Protein AF-A0A098VZF0-F1 (afdb_monomer_lite)

Radius of gyration: 14.68 Å; chains: 1; bounding box: 33×29×39 Å

Organism: NCBI:txid1485682

Foldseek 3Di:
DDKDWADDPPDPDPDIDIDDDDPPDDDDDDPPDDDDDDDQDDDDDDDDDPDDVVVVVVVVVRVVVVVVVCVVCVVPRVPD

Sequence (80 aa):
MVMSSGWNPH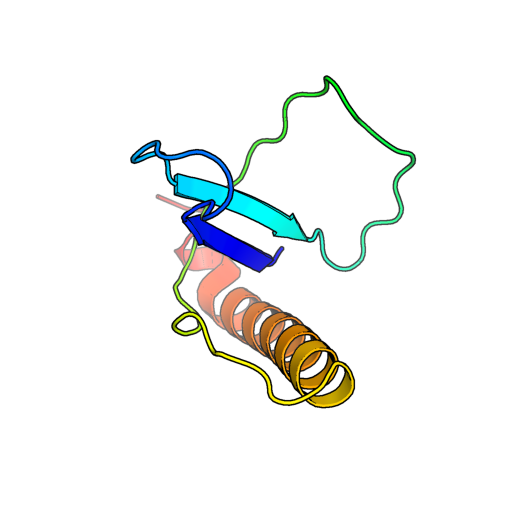YENEERSVEVHLIDVLLEPFYGSKLCIVVCGYLREEKKYVNKDALVKDIYNDISNARELLKTNGDAALLQ

InterPro domains:
  IPR015865 Riboflavin kinase domain, bacterial/eukaryotic [PF01687] (1-70)
  IPR015865 Riboflavin kinase domain, bacterial/eukaryotic [SM00904] (2-71)
  IPR023465 Riboflavin kinase domain superfamily [G3DSA:2.40.30.30] (1-79)
  IPR023465 Riboflavin kinase domain superfamily [SSF82114] (1-72)
  IPR023468 Riboflavin kinase [PTHR22749] (1-72)

Structure (mmCIF, N/CA/C/O backbone):
data_AF-A0A098VZF0-F1
#
_entry.id   AF-A0A098VZF0-F1
#
loop_
_atom_site.group_PDB
_atom_site.id
_atom_site.type_symbol
_atom_site.label_atom_id
_atom_site.label_alt_id
_atom_site.label_comp_id
_atom_site.label_asym_id
_atom_site.label_entity_id
_atom_site.label_seq_id
_atom_site.pdbx_PDB_ins_code
_atom_site.Cartn_x
_atom_site.Cartn_y
_atom_site.Cartn_z
_atom_site.occupancy
_atom_site.B_iso_or_equiv
_atom_site.auth_seq_id
_atom_site.auth_comp_id
_atom_site.auth_asym_id
_atom_site.auth_atom_id
_atom_site.pdbx_PDB_model_num
ATOM 1 N N . MET A 1 1 ? -5.448 0.960 4.249 1.00 93.50 1 MET A N 1
ATOM 2 C CA . MET A 1 1 ? -5.027 0.809 2.836 1.00 93.50 1 MET A CA 1
ATOM 3 C C . MET A 1 1 ? -3.564 1.207 2.713 1.00 93.50 1 MET A C 1
ATOM 5 O O . MET A 1 1 ? -3.078 1.893 3.606 1.00 93.50 1 MET A O 1
ATOM 9 N N . VAL A 1 2 ? -2.879 0.770 1.658 1.00 96.50 2 VAL A N 1
ATOM 10 C CA . VAL A 1 2 ? -1.591 1.342 1.222 1.00 96.50 2 VAL A CA 1
ATOM 11 C C . VAL A 1 2 ? -1.739 1.862 -0.200 1.00 96.50 2 VAL A C 1
ATOM 13 O O . VAL A 1 2 ? -2.557 1.346 -0.961 1.00 96.50 2 VAL A O 1
ATOM 16 N N . MET A 1 3 ? -0.972 2.890 -0.543 1.00 95.62 3 MET A N 1
ATOM 17 C CA . MET A 1 3 ? -1.050 3.563 -1.833 1.00 95.62 3 MET A CA 1
ATOM 18 C C . MET A 1 3 ? 0.350 3.718 -2.420 1.00 95.62 3 MET A C 1
ATOM 20 O O . MET A 1 3 ? 1.240 4.238 -1.748 1.00 95.62 3 MET A O 1
ATOM 24 N N . SER A 1 4 ? 0.52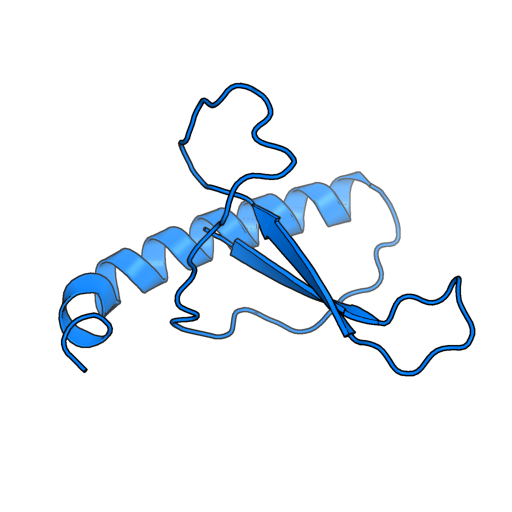5 3.286 -3.665 1.00 94.00 4 SER A N 1
ATOM 25 C CA . SER A 1 4 ? 1.693 3.611 -4.479 1.00 94.00 4 SER A CA 1
ATOM 26 C C . SER A 1 4 ? 1.380 4.848 -5.314 1.00 94.00 4 SER A C 1
ATOM 28 O O . SER A 1 4 ? 0.313 4.931 -5.922 1.00 94.00 4 SER A O 1
ATOM 30 N N . SER A 1 5 ? 2.299 5.809 -5.333 1.00 90.88 5 SER A N 1
ATOM 31 C CA . SER A 1 5 ? 2.241 6.974 -6.215 1.00 90.88 5 SER A CA 1
ATOM 32 C C . SER A 1 5 ? 3.521 6.994 -7.034 1.00 90.88 5 SER A C 1
ATOM 34 O O . SER A 1 5 ? 4.596 7.173 -6.465 1.00 90.88 5 SER A O 1
ATOM 36 N N . GLY A 1 6 ? 3.402 6.835 -8.348 1.00 85.44 6 GLY A N 1
ATOM 37 C CA . GLY A 1 6 ? 4.541 6.730 -9.257 1.00 85.44 6 GLY A CA 1
ATOM 38 C C . GLY A 1 6 ? 4.348 7.555 -10.522 1.00 85.44 6 GLY A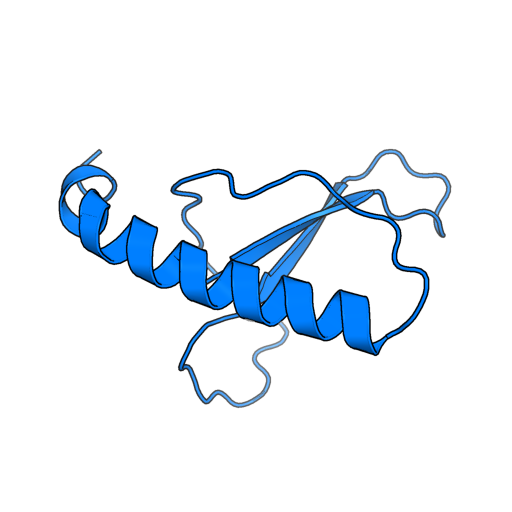 C 1
ATOM 39 O O . GLY A 1 6 ? 3.365 8.279 -10.671 1.00 85.44 6 GLY A O 1
ATOM 40 N N . TRP A 1 7 ? 5.306 7.450 -11.435 1.00 78.56 7 TRP A N 1
ATOM 41 C CA . TRP A 1 7 ? 5.213 8.016 -12.780 1.00 78.56 7 TRP A CA 1
ATOM 42 C C . TRP A 1 7 ? 5.027 6.878 -13.772 1.00 78.56 7 TRP A C 1
ATOM 44 O O . TRP A 1 7 ? 5.676 5.843 -13.633 1.00 78.56 7 TRP A O 1
ATOM 54 N N . ASN A 1 8 ? 4.159 7.050 -14.766 1.00 65.06 8 ASN A N 1
ATOM 55 C CA . ASN A 1 8 ? 3.968 6.036 -15.797 1.00 65.06 8 ASN A CA 1
ATOM 56 C C . ASN A 1 8 ? 5.050 6.182 -16.886 1.00 65.06 8 ASN A C 1
ATOM 58 O O . ASN A 1 8 ? 5.016 7.159 -17.625 1.00 65.06 8 ASN A O 1
ATOM 62 N N . PRO A 1 9 ? 5.988 5.230 -17.038 1.00 62.22 9 PRO A N 1
ATOM 63 C CA . PRO A 1 9 ? 7.072 5.351 -18.012 1.00 62.22 9 PRO A CA 1
ATOM 64 C C . PRO A 1 9 ? 6.650 5.020 -19.454 1.00 62.22 9 PRO A C 1
ATOM 66 O O . PRO A 1 9 ? 7.449 5.198 -20.369 1.00 62.22 9 PRO A O 1
ATOM 69 N N . HIS A 1 10 ? 5.439 4.491 -19.674 1.00 56.06 10 HIS A N 1
ATOM 70 C CA . HIS A 1 10 ? 4.998 3.985 -20.984 1.00 56.06 10 HIS A CA 1
ATOM 71 C C . HIS A 1 10 ? 4.303 5.019 -21.867 1.00 56.06 10 HIS A C 1
ATOM 73 O O . HIS A 1 10 ? 4.188 4.816 -23.073 1.00 56.06 10 HIS A O 1
ATOM 79 N N . TYR A 1 11 ? 3.839 6.109 -21.275 1.00 55.81 11 TYR A N 1
ATOM 80 C CA . TYR A 1 11 ? 3.260 7.235 -21.986 1.00 55.81 11 TYR A CA 1
ATOM 81 C C . TYR A 1 11 ? 4.166 8.411 -21.655 1.00 55.81 11 TYR A C 1
ATOM 83 O O . TYR A 1 11 ? 4.403 8.646 -20.478 1.00 55.81 11 TYR A O 1
ATOM 91 N N . GLU A 1 12 ? 4.702 9.116 -22.650 1.00 56.00 12 GLU A N 1
ATOM 92 C CA . GLU A 1 12 ? 5.629 10.259 -22.508 1.00 56.00 12 GLU A CA 1
ATOM 93 C C . GLU A 1 12 ? 5.018 11.481 -21.766 1.00 56.00 12 GLU A C 1
ATOM 95 O O . GLU A 1 12 ? 5.428 12.617 -21.980 1.00 56.00 12 GLU A O 1
ATOM 100 N N . ASN A 1 13 ? 4.030 11.266 -20.894 1.00 49.25 13 ASN A N 1
ATOM 101 C CA . ASN A 1 13 ? 3.272 12.271 -20.172 1.00 49.25 13 ASN A CA 1
ATOM 102 C C . ASN A 1 13 ? 3.701 12.378 -18.703 1.00 49.25 13 ASN A C 1
ATOM 104 O O . ASN A 1 13 ? 3.884 11.392 -17.990 1.00 49.25 13 ASN A O 1
ATOM 108 N N . GLU A 1 14 ? 3.753 13.626 -18.247 1.00 61.06 14 GLU A N 1
ATOM 109 C CA . GLU A 1 14 ? 4.085 14.110 -16.903 1.00 61.06 14 GLU A CA 1
ATOM 110 C C . GLU A 1 14 ? 2.984 13.841 -15.850 1.00 61.06 14 GLU A C 1
ATOM 112 O O . GLU A 1 14 ? 2.806 14.618 -14.909 1.00 61.06 14 GLU A O 1
ATOM 117 N N . GLU A 1 15 ? 2.213 12.761 -15.976 1.00 72.19 15 GLU A N 1
ATOM 118 C CA . GLU A 1 15 ? 1.105 12.489 -15.057 1.00 72.19 15 GLU A CA 1
ATOM 119 C C . GLU A 1 15 ? 1.454 11.387 -14.052 1.00 72.19 15 GLU A C 1
ATOM 121 O O . GLU A 1 15 ? 1.844 10.268 -14.399 1.00 72.19 15 GLU A O 1
ATOM 126 N N . ARG A 1 16 ? 1.305 11.720 -12.765 1.00 78.94 16 ARG A N 1
ATOM 127 C CA . ARG A 1 16 ? 1.484 10.773 -11.664 1.00 78.94 16 ARG A CA 1
ATOM 128 C C . ARG A 1 16 ? 0.355 9.747 -11.668 1.00 78.94 16 ARG A C 1
ATOM 130 O O . ARG A 1 16 ? -0.818 10.117 -11.658 1.00 78.94 16 ARG A O 1
ATOM 137 N N . SER A 1 17 ? 0.709 8.470 -11.600 1.00 87.06 17 SER A N 1
ATOM 138 C CA . SER A 1 17 ? -0.235 7.388 -11.344 1.00 87.06 17 SER A CA 1
ATOM 139 C C . SER A 1 17 ? -0.384 7.153 -9.844 1.00 87.06 17 SER A C 1
ATOM 141 O O . SER A 1 17 ? 0.560 7.315 -9.067 1.00 87.06 17 SER A O 1
ATOM 143 N N . VAL A 1 18 ? -1.589 6.757 -9.440 1.00 90.50 18 VAL A N 1
ATOM 144 C CA . VAL A 1 18 ? -1.898 6.368 -8.067 1.00 90.50 18 VAL A CA 1
ATOM 145 C C . VAL A 1 18 ? -2.591 5.014 -8.083 1.00 90.50 18 VAL A C 1
ATOM 147 O O . VAL A 1 18 ? -3.593 4.831 -8.771 1.00 90.50 18 VAL A O 1
ATOM 150 N N . GLU A 1 19 ? -2.074 4.081 -7.292 1.00 92.56 19 GLU A N 1
ATOM 151 C CA . GLU A 1 19 ? -2.612 2.731 -7.144 1.00 92.56 19 GLU A CA 1
ATOM 152 C C . GLU A 1 19 ? -2.836 2.427 -5.664 1.00 92.56 19 GLU A C 1
ATOM 154 O O . GLU A 1 19 ? -1.940 2.605 -4.840 1.00 92.56 19 GLU A O 1
ATOM 159 N N . VAL A 1 20 ? -4.036 1.965 -5.310 1.00 94.56 20 VAL A N 1
ATOM 160 C CA . VAL A 1 20 ? -4.430 1.716 -3.917 1.00 94.56 20 VAL A CA 1
ATOM 161 C C . VAL A 1 20 ? -4.697 0.234 -3.700 1.00 94.56 20 VAL A C 1
ATOM 163 O O . VAL A 1 20 ? -5.481 -0.380 -4.421 1.00 94.56 20 VAL A O 1
ATOM 166 N N . HIS A 1 21 ? -4.107 -0.320 -2.644 1.00 95.00 21 HIS A N 1
ATOM 167 C CA . HIS A 1 21 ? -4.417 -1.651 -2.139 1.00 95.00 21 HIS A CA 1
ATOM 168 C C . HIS A 1 21 ? -5.222 -1.549 -0.837 1.00 95.00 21 HIS A C 1
ATOM 170 O O . HIS A 1 21 ? -4.753 -1.035 0.189 1.00 95.00 21 HIS A O 1
ATOM 176 N N . LEU A 1 22 ? -6.462 -2.040 -0.879 1.00 94.44 22 LEU A N 1
ATOM 177 C CA . LEU A 1 22 ? -7.321 -2.163 0.295 1.00 94.44 22 LEU A CA 1
ATOM 178 C C . LEU A 1 22 ? -6.850 -3.353 1.142 1.00 94.44 22 LEU A C 1
ATOM 180 O O . LEU A 1 22 ? -6.621 -4.437 0.623 1.00 94.44 22 LEU A O 1
ATOM 184 N N . ILE A 1 23 ? -6.689 -3.134 2.446 1.00 93.31 23 ILE A N 1
ATOM 185 C CA . ILE A 1 23 ? -6.173 -4.138 3.387 1.00 93.31 23 ILE A CA 1
ATOM 186 C C . ILE A 1 23 ? -7.368 -4.787 4.085 1.00 93.31 23 ILE A C 1
ATOM 188 O O . ILE A 1 23 ? -8.226 -4.062 4.578 1.00 93.31 23 ILE A O 1
ATOM 192 N N . ASP A 1 24 ? -7.393 -6.120 4.151 1.00 89.12 24 ASP A N 1
ATOM 193 C CA . ASP A 1 24 ? -8.422 -6.919 4.841 1.00 89.12 24 ASP A CA 1
ATOM 194 C C . ASP A 1 24 ? -9.856 -6.716 4.321 1.00 89.12 24 ASP A C 1
ATOM 196 O O . ASP A 1 24 ? -10.825 -6.904 5.053 1.00 89.12 24 ASP A O 1
ATOM 200 N N . VAL A 1 25 ? -10.006 -6.356 3.041 1.00 88.38 25 VAL A N 1
ATOM 201 C CA . VAL A 1 25 ? -11.318 -6.206 2.400 1.00 88.38 25 VAL A CA 1
ATOM 202 C C . VAL A 1 25 ? -11.483 -7.255 1.307 1.00 88.38 25 VAL A C 1
ATOM 204 O O . VAL A 1 25 ? -10.660 -7.346 0.398 1.00 88.38 25 VAL A O 1
ATOM 207 N N . LEU A 1 26 ? -12.566 -8.030 1.381 1.00 85.25 26 LEU A N 1
ATOM 208 C CA . LEU A 1 26 ? -12.998 -8.915 0.305 1.00 85.25 26 LEU A CA 1
ATOM 209 C C . LEU A 1 26 ? -14.122 -8.217 -0.467 1.00 85.25 26 LEU A C 1
ATOM 211 O O . LEU A 1 26 ? -15.202 -8.007 0.079 1.00 85.25 26 LEU A O 1
ATOM 215 N N . LEU A 1 27 ? -13.855 -7.837 -1.716 1.00 88.38 27 LEU A N 1
ATOM 216 C CA . LEU A 1 27 ? -14.818 -7.178 -2.599 1.00 88.38 27 LEU A CA 1
ATOM 217 C C . LEU A 1 27 ? -14.817 -7.851 -3.966 1.00 88.38 27 LEU A C 1
ATOM 219 O O . LEU A 1 27 ? -13.774 -8.292 -4.452 1.00 88.38 27 LEU A O 1
ATOM 223 N N . GLU A 1 28 ? -15.979 -7.856 -4.610 1.00 93.69 28 GLU A N 1
ATOM 224 C CA . GLU A 1 28 ? -16.045 -8.028 -6.057 1.00 93.69 28 GLU A CA 1
ATOM 225 C C . GLU A 1 28 ? -15.420 -6.808 -6.763 1.00 93.69 28 GLU A C 1
ATOM 227 O O . GLU A 1 28 ? -15.347 -5.721 -6.175 1.00 93.69 28 GLU A O 1
ATOM 232 N N . PRO A 1 29 ? -14.952 -6.946 -8.017 1.00 92.94 29 PRO A N 1
ATOM 233 C CA . PRO A 1 29 ? -14.425 -5.818 -8.774 1.00 92.94 29 PRO A CA 1
ATOM 234 C C . 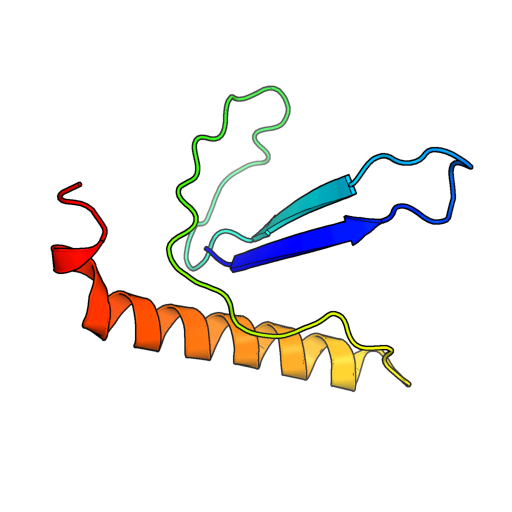PRO A 1 29 ? -15.428 -4.659 -8.847 1.00 92.94 29 PRO A C 1
ATOM 236 O O . PRO A 1 29 ? -16.564 -4.829 -9.276 1.00 92.94 29 PRO A O 1
ATOM 239 N N . PHE A 1 30 ? -14.986 -3.461 -8.468 1.00 93.88 30 PHE A N 1
ATOM 240 C CA . PHE A 1 30 ? -15.835 -2.269 -8.343 1.00 93.88 30 PHE A CA 1
ATOM 241 C C . PHE A 1 30 ? -15.470 -1.170 -9.354 1.00 93.88 30 PHE A C 1
ATOM 243 O O . PHE A 1 30 ? -15.621 0.022 -9.081 1.00 93.88 30 PHE A O 1
ATOM 250 N N . TYR A 1 31 ? -14.976 -1.554 -10.534 1.00 94.56 31 TYR A N 1
ATOM 251 C CA . TYR A 1 31 ? -14.632 -0.613 -11.604 1.00 94.56 31 TYR A CA 1
ATOM 252 C C . TYR A 1 31 ? -15.793 0.346 -11.920 1.00 94.56 31 TYR A C 1
ATOM 254 O O . TYR A 1 31 ? -16.955 -0.048 -11.943 1.00 94.56 31 TYR A O 1
ATOM 262 N N . GLY A 1 32 ? -15.475 1.624 -12.143 1.00 94.62 32 GLY A N 1
ATOM 263 C CA . GLY A 1 32 ? -16.464 2.690 -12.363 1.00 94.62 32 GLY A CA 1
ATOM 264 C C . GLY A 1 32 ? -17.075 3.278 -11.083 1.00 94.62 32 GLY A C 1
ATOM 265 O O . GLY A 1 32 ? -17.712 4.329 -11.145 1.00 94.62 32 GLY A O 1
ATOM 266 N N . SER A 1 33 ? -16.852 2.659 -9.920 1.00 94.81 33 SER A N 1
ATOM 267 C CA . SER A 1 33 ? -17.281 3.211 -8.629 1.00 94.81 33 SER A CA 1
ATOM 268 C C . SER A 1 33 ? -16.369 4.350 -8.168 1.00 94.81 33 SER A C 1
ATOM 270 O O . SER A 1 33 ? -15.191 4.413 -8.521 1.00 94.81 33 SER A O 1
ATOM 272 N N . LYS A 1 34 ? -16.899 5.242 -7.323 1.00 95.12 34 LYS A N 1
ATOM 273 C CA . LYS A 1 34 ? -16.096 6.2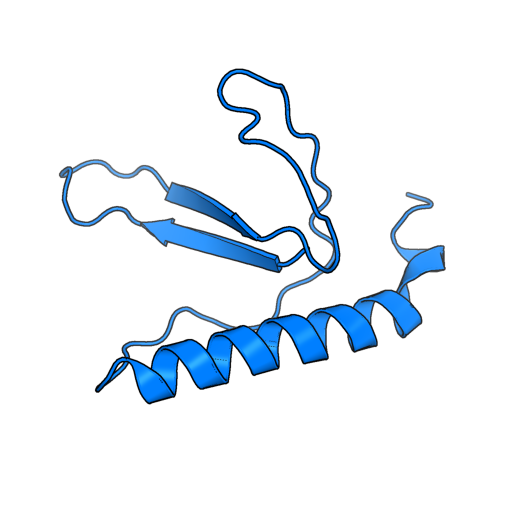72 -6.651 1.00 95.12 34 LYS A CA 1
ATOM 274 C C . LYS A 1 34 ? -15.424 5.680 -5.415 1.00 95.12 34 LYS A C 1
ATOM 276 O O . LYS A 1 34 ? -16.111 5.198 -4.519 1.00 95.12 34 LYS A O 1
ATOM 281 N N . LEU A 1 35 ? -14.099 5.768 -5.356 1.00 93.06 35 LEU A N 1
ATOM 282 C CA . LEU A 1 35 ? -13.311 5.430 -4.175 1.00 93.06 35 LEU A CA 1
ATOM 283 C C . LEU A 1 35 ? -12.841 6.724 -3.498 1.00 93.06 35 LEU A C 1
ATOM 285 O O . LEU A 1 35 ? -12.125 7.514 -4.107 1.00 93.06 35 LEU A O 1
ATOM 289 N N . CYS A 1 36 ? -13.235 6.934 -2.242 1.00 93.75 36 CYS A N 1
ATOM 290 C CA . CYS A 1 36 ? -12.741 8.039 -1.419 1.00 93.75 36 CYS A CA 1
ATOM 291 C C . CYS A 1 36 ? -11.593 7.540 -0.535 1.00 93.75 36 CYS A C 1
ATOM 293 O O . CYS A 1 36 ? -11.731 6.513 0.130 1.00 93.75 36 CYS A O 1
ATOM 295 N N . ILE A 1 37 ? -10.476 8.267 -0.510 1.00 91.88 37 ILE A N 1
ATOM 296 C CA . ILE A 1 37 ? -9.289 7.916 0.281 1.00 91.88 37 ILE A CA 1
ATOM 297 C C . ILE A 1 37 ? -8.777 9.125 1.063 1.00 91.88 37 ILE A C 1
ATOM 299 O O . ILE A 1 37 ? -8.923 10.261 0.619 1.00 91.88 37 ILE A O 1
ATOM 303 N N . VAL A 1 38 ? -8.136 8.861 2.203 1.00 92.88 38 VAL A N 1
ATOM 304 C CA . VAL A 1 38 ? -7.408 9.854 3.003 1.00 92.88 38 VAL A CA 1
ATOM 305 C C . VAL A 1 38 ? -5.979 9.356 3.182 1.00 92.88 38 VAL A C 1
ATOM 307 O O . VAL A 1 38 ? -5.760 8.216 3.597 1.00 92.88 38 VAL A O 1
ATOM 310 N N . VAL A 1 39 ? -5.001 10.187 2.821 1.00 92.50 39 VAL A N 1
ATOM 311 C CA . VAL A 1 39 ? -3.577 9.862 2.961 1.00 92.50 39 VAL A CA 1
ATOM 312 C C . VAL A 1 39 ? -3.101 10.351 4.323 1.00 92.50 39 VAL A C 1
ATOM 314 O O . VAL A 1 39 ? -3.006 11.551 4.550 1.00 92.50 39 VAL A O 1
ATOM 317 N N . CYS A 1 40 ? -2.793 9.417 5.223 1.00 91.69 40 CYS A N 1
ATOM 318 C CA . CYS A 1 40 ? -2.453 9.735 6.615 1.00 91.69 40 CYS A CA 1
ATOM 319 C C . CYS A 1 40 ? -0.943 9.741 6.908 1.00 91.69 40 CYS A C 1
ATOM 321 O O . CYS A 1 40 ? -0.538 10.042 8.028 1.00 91.69 40 CYS A O 1
ATOM 323 N N . GLY A 1 41 ? -0.095 9.364 5.948 1.00 91.44 41 GLY A N 1
ATOM 324 C CA . GLY A 1 41 ? 1.347 9.292 6.165 1.00 91.44 41 GLY A CA 1
ATOM 325 C C . GLY A 1 41 ? 2.125 8.742 4.975 1.00 91.44 41 GLY A C 1
ATOM 326 O O . GLY A 1 41 ? 1.548 8.224 4.018 1.00 91.44 41 GLY A O 1
ATOM 327 N N . TYR A 1 42 ? 3.449 8.859 5.059 1.00 93.38 42 TYR A N 1
ATOM 328 C CA . TYR A 1 42 ? 4.404 8.392 4.057 1.00 93.38 42 TYR A CA 1
ATO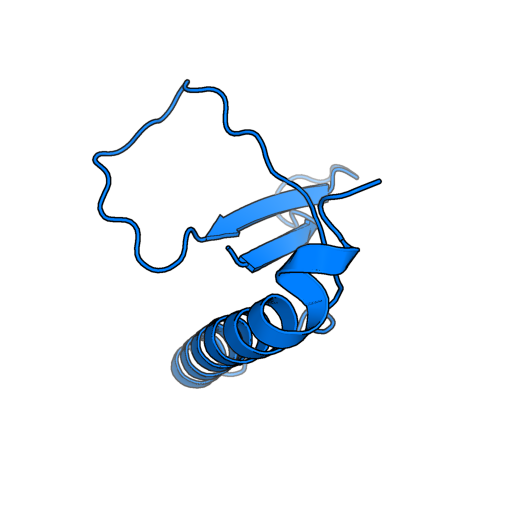M 329 C C . TYR A 1 42 ? 5.236 7.236 4.619 1.00 93.38 42 TYR A C 1
ATOM 331 O O . TYR A 1 42 ? 5.762 7.342 5.725 1.00 93.38 42 TYR A O 1
ATOM 339 N N . LEU A 1 43 ? 5.348 6.137 3.865 1.00 94.19 43 LEU A N 1
ATOM 340 C CA . LEU A 1 43 ? 6.106 4.952 4.284 1.00 94.19 43 LEU A CA 1
ATOM 341 C C . LEU A 1 43 ? 7.552 4.975 3.779 1.00 94.19 43 LEU A C 1
ATOM 343 O O . LEU A 1 43 ? 8.479 4.819 4.570 1.00 94.19 43 LEU A O 1
ATOM 347 N N . ARG A 1 44 ? 7.746 5.115 2.463 1.00 95.00 44 ARG A N 1
ATOM 348 C CA . ARG A 1 44 ? 9.054 5.026 1.800 1.00 95.00 44 ARG A CA 1
ATOM 349 C C . ARG A 1 44 ? 8.987 5.505 0.353 1.00 95.00 44 ARG A C 1
ATOM 351 O O . ARG A 1 44 ? 7.909 5.600 -0.227 1.00 95.00 44 ARG A O 1
ATOM 358 N N . GLU A 1 45 ? 10.160 5.710 -0.230 1.00 93.31 45 GLU A N 1
ATOM 359 C CA . GLU A 1 45 ? 10.332 5.996 -1.654 1.00 93.31 45 GLU A CA 1
ATOM 360 C C . GLU A 1 45 ? 10.161 4.750 -2.538 1.00 93.31 45 GLU A C 1
ATOM 362 O O . GLU A 1 45 ? 10.162 3.601 -2.067 1.00 93.31 45 GLU A O 1
ATOM 367 N N . GLU A 1 46 ? 10.014 4.992 -3.841 1.00 89.69 46 GLU A N 1
ATOM 368 C CA . GLU A 1 46 ? 9.977 3.944 -4.854 1.00 89.69 46 GLU A CA 1
ATOM 369 C C . GLU A 1 46 ? 11.334 3.234 -4.932 1.00 89.69 46 GLU A C 1
ATOM 371 O O . GLU A 1 46 ? 12.395 3.859 -4.911 1.00 89.69 46 GLU A O 1
ATOM 376 N N . LYS A 1 47 ? 11.305 1.904 -5.029 1.00 89.69 47 LYS A N 1
ATOM 377 C CA . LYS A 1 47 ? 12.509 1.078 -5.107 1.00 89.69 47 LYS A CA 1
ATOM 378 C C . LYS A 1 47 ? 12.508 0.272 -6.391 1.00 89.69 47 LYS A C 1
ATOM 380 O O . LYS A 1 47 ? 11.482 -0.263 -6.803 1.00 89.69 47 LYS A O 1
ATOM 385 N N . LYS A 1 48 ? 13.695 0.112 -6.972 1.00 90.38 48 LYS A N 1
ATOM 386 C CA . LYS A 1 48 ? 13.927 -0.864 -8.038 1.00 90.38 48 LYS A CA 1
ATOM 387 C C . LYS A 1 48 ? 14.167 -2.233 -7.415 1.00 90.38 48 LYS A C 1
ATOM 389 O O . LYS A 1 48 ? 14.987 -2.366 -6.508 1.00 90.38 48 LYS A O 1
ATOM 394 N N . TYR A 1 49 ? 13.480 -3.248 -7.925 1.00 90.75 49 TYR A N 1
ATOM 395 C CA . TYR A 1 49 ? 13.590 -4.614 -7.427 1.00 90.75 49 TYR A CA 1
ATOM 396 C C . TYR A 1 49 ? 14.330 -5.496 -8.423 1.00 90.75 49 TYR A C 1
ATOM 398 O O . TYR A 1 49 ? 14.061 -5.471 -9.620 1.00 90.75 49 TYR A O 1
ATOM 406 N N . VAL A 1 50 ? 15.257 -6.299 -7.906 1.00 90.69 50 VAL A N 1
ATOM 407 C CA . VAL A 1 50 ? 16.039 -7.254 -8.705 1.00 90.69 50 VAL A CA 1
ATOM 408 C C . VAL A 1 50 ? 15.235 -8.500 -9.083 1.00 90.69 50 VAL A C 1
ATOM 410 O O . VAL A 1 50 ? 15.576 -9.184 -10.042 1.00 90.69 50 VAL A O 1
ATOM 413 N N . ASN A 1 51 ? 14.180 -8.816 -8.325 1.00 94.62 51 ASN A N 1
ATOM 414 C CA . ASN A 1 51 ? 13.285 -9.941 -8.573 1.00 94.62 51 ASN A CA 1
ATOM 415 C C . ASN A 1 51 ? 11.903 -9.710 -7.936 1.00 94.62 51 ASN A C 1
ATOM 417 O O . ASN A 1 51 ? 11.709 -8.799 -7.127 1.00 94.62 51 ASN A O 1
ATOM 421 N N . LYS A 1 52 ? 10.945 -10.565 -8.309 1.00 96.12 52 LYS A N 1
ATOM 422 C CA . LYS A 1 52 ? 9.557 -10.506 -7.834 1.00 96.12 52 LYS A CA 1
ATOM 423 C C . LYS A 1 52 ? 9.435 -10.742 -6.326 1.00 96.12 52 LYS A C 1
ATOM 425 O O . LYS A 1 52 ? 8.631 -10.077 -5.684 1.00 96.12 52 LYS A O 1
ATOM 430 N N . ASP A 1 53 ? 10.227 -11.643 -5.754 1.00 97.06 53 ASP A N 1
ATOM 431 C CA . ASP A 1 53 ? 10.117 -11.999 -4.334 1.00 97.06 53 ASP A CA 1
ATOM 432 C C . ASP A 1 53 ? 10.497 -10.828 -3.422 1.00 97.06 53 ASP A C 1
ATOM 434 O O . ASP A 1 53 ? 9.834 -10.580 -2.415 1.00 97.06 53 ASP A O 1
ATOM 438 N N . ALA A 1 54 ? 11.516 -10.055 -3.804 1.00 95.69 54 ALA A N 1
ATOM 439 C CA . ALA A 1 54 ? 11.909 -8.840 -3.099 1.00 95.69 54 ALA A CA 1
ATOM 440 C C . ALA A 1 54 ? 10.802 -7.772 -3.140 1.00 95.69 54 ALA A C 1
ATOM 442 O O . ALA A 1 54 ? 10.533 -7.140 -2.119 1.00 95.69 54 ALA A O 1
ATOM 443 N N . LEU A 1 55 ? 10.131 -7.614 -4.287 1.00 95.38 55 LEU A N 1
ATOM 444 C CA . LEU A 1 55 ? 8.981 -6.716 -4.430 1.00 95.38 55 LEU A CA 1
ATOM 445 C C . LEU A 1 55 ? 7.823 -7.154 -3.526 1.00 95.38 55 LEU A C 1
ATOM 447 O O . LEU A 1 55 ? 7.305 -6.355 -2.751 1.00 95.38 55 LEU A O 1
ATOM 451 N N . VAL A 1 56 ? 7.441 -8.432 -3.597 1.00 96.31 56 VAL A N 1
ATOM 452 C CA . VAL A 1 56 ? 6.348 -8.994 -2.790 1.00 96.31 56 VAL A CA 1
ATOM 453 C C . VAL A 1 56 ? 6.639 -8.829 -1.298 1.00 96.31 56 VAL A C 1
ATOM 455 O O . VAL A 1 56 ? 5.763 -8.410 -0.542 1.00 96.31 56 VAL A O 1
ATOM 458 N N . LYS A 1 57 ? 7.877 -9.099 -0.873 1.00 97.12 57 LYS A N 1
ATOM 459 C CA . LYS A 1 57 ? 8.305 -8.928 0.518 1.00 97.12 57 LYS A CA 1
ATOM 460 C C . LYS A 1 57 ? 8.129 -7.488 0.997 1.00 97.12 57 LYS A C 1
ATOM 462 O O . LYS A 1 57 ? 7.585 -7.279 2.078 1.00 97.12 57 LYS A O 1
ATOM 467 N N . ASP A 1 58 ? 8.567 -6.509 0.211 1.00 96.56 58 ASP A N 1
ATOM 468 C CA . ASP A 1 58 ? 8.425 -5.102 0.587 1.00 96.56 58 ASP A CA 1
ATOM 469 C C . ASP A 1 58 ? 6.957 -4.659 0.617 1.00 96.56 58 ASP A C 1
ATOM 471 O O . ASP A 1 58 ? 6.577 -3.954 1.545 1.00 96.56 58 ASP A O 1
ATOM 475 N N . ILE A 1 59 ? 6.108 -5.139 -0.299 1.00 96.69 59 ILE A N 1
ATOM 476 C CA . ILE A 1 59 ? 4.660 -4.861 -0.254 1.00 96.69 59 ILE A CA 1
ATOM 477 C C . ILE A 1 59 ? 4.041 -5.380 1.054 1.00 96.69 59 ILE A C 1
ATOM 479 O O . ILE A 1 59 ? 3.280 -4.664 1.708 1.00 96.69 59 ILE A O 1
ATOM 483 N N . TYR A 1 60 ? 4.377 -6.602 1.479 1.00 97.44 60 TYR A N 1
ATOM 484 C CA . TYR A 1 60 ? 3.888 -7.131 2.758 1.00 97.44 60 TYR A CA 1
ATOM 485 C C . TYR A 1 60 ? 4.413 -6.339 3.962 1.00 97.44 60 TYR A C 1
ATOM 487 O O . TYR A 1 60 ? 3.664 -6.118 4.919 1.00 97.44 60 TYR A O 1
ATOM 495 N N . ASN A 1 61 ? 5.661 -5.869 3.909 1.00 97.25 61 ASN A N 1
ATOM 496 C CA . ASN A 1 61 ? 6.209 -4.983 4.936 1.00 97.25 61 ASN A CA 1
ATOM 497 C C . ASN A 1 61 ? 5.457 -3.646 4.980 1.00 97.25 61 ASN A C 1
ATOM 499 O O . ASN A 1 61 ? 5.109 -3.190 6.066 1.00 97.25 61 ASN A O 1
ATOM 503 N N . ASP A 1 62 ? 5.151 -3.048 3.827 1.00 96.88 62 ASP A N 1
ATOM 504 C CA . ASP A 1 62 ? 4.397 -1.794 3.736 1.00 96.88 62 ASP A CA 1
ATOM 505 C C . ASP A 1 62 ? 2.997 -1.943 4.350 1.00 96.88 62 ASP A C 1
ATOM 507 O O . ASP A 1 62 ? 2.567 -1.093 5.130 1.00 96.88 62 ASP A O 1
ATOM 511 N N . ILE A 1 63 ? 2.310 -3.059 4.077 1.00 96.50 63 ILE A N 1
ATOM 512 C CA . ILE A 1 63 ? 1.012 -3.389 4.691 1.00 96.50 63 ILE A CA 1
ATOM 513 C C . ILE A 1 63 ? 1.145 -3.515 6.215 1.00 96.50 63 ILE A C 1
ATOM 515 O O . ILE A 1 63 ? 0.327 -2.962 6.955 1.00 96.50 63 ILE A O 1
ATOM 519 N N . SER A 1 64 ? 2.166 -4.229 6.697 1.00 96.25 64 SER A N 1
ATOM 520 C CA . SER A 1 64 ? 2.407 -4.405 8.135 1.00 96.25 64 SER A CA 1
ATOM 521 C C . SER A 1 64 ? 2.699 -3.073 8.833 1.00 96.25 64 SER A C 1
ATOM 523 O O . SER A 1 64 ? 2.114 -2.780 9.876 1.00 96.25 64 SER A O 1
ATOM 525 N N . ASN A 1 65 ? 3.549 -2.239 8.236 1.00 95.00 65 ASN A N 1
ATOM 526 C CA . ASN A 1 65 ? 3.912 -0.929 8.771 1.00 95.00 65 ASN A CA 1
ATOM 527 C C . ASN A 1 65 ? 2.715 0.027 8.774 1.00 95.00 65 ASN A C 1
ATOM 529 O O . ASN A 1 65 ? 2.468 0.697 9.775 1.00 95.00 65 ASN A O 1
ATOM 533 N N . ALA A 1 66 ? 1.930 0.056 7.692 1.00 94.38 66 ALA A N 1
ATOM 534 C CA . ALA A 1 66 ? 0.720 0.869 7.617 1.00 94.38 66 ALA A CA 1
ATOM 535 C C . ALA A 1 66 ? -0.282 0.505 8.717 1.00 94.38 66 ALA A C 1
ATOM 537 O O . ALA A 1 66 ? -0.863 1.399 9.331 1.00 94.38 66 ALA A O 1
ATOM 538 N N . ARG A 1 67 ? -0.463 -0.793 9.005 1.00 92.38 67 ARG A N 1
ATOM 539 C CA . ARG A 1 67 ? -1.313 -1.241 10.119 1.00 92.38 67 ARG A CA 1
ATOM 540 C C . ARG A 1 67 ? -0.826 -0.680 11.449 1.00 92.38 67 ARG A C 1
ATOM 542 O O . ARG A 1 67 ? -1.633 -0.167 12.214 1.00 92.38 67 ARG A O 1
ATOM 549 N N . GLU A 1 68 ? 0.469 -0.769 11.725 1.00 92.00 68 GLU A N 1
ATOM 550 C CA . GLU A 1 68 ? 1.014 -0.331 13.011 1.00 92.00 68 GLU A CA 1
ATOM 551 C C . GLU A 1 68 ? 0.945 1.192 13.195 1.00 92.00 68 GLU A C 1
ATOM 553 O O . GLU A 1 68 ? 0.530 1.687 14.246 1.00 92.00 68 GLU A O 1
ATOM 558 N N . LEU A 1 69 ? 1.244 1.946 12.135 1.00 90.88 69 LEU A N 1
ATOM 559 C CA . LEU A 1 69 ? 1.138 3.405 12.144 1.00 90.88 69 LEU A CA 1
ATOM 560 C C . LEU A 1 69 ? -0.310 3.873 12.323 1.00 90.88 69 LEU A C 1
ATOM 562 O O . LEU A 1 69 ? -0.565 4.805 13.086 1.00 90.88 69 LEU A O 1
ATOM 566 N N . LEU A 1 70 ? -1.269 3.217 11.663 1.00 89.62 70 LEU A N 1
ATOM 567 C CA . LEU A 1 70 ? -2.685 3.576 11.771 1.00 89.62 70 LEU A CA 1
ATOM 568 C C . LEU A 1 70 ? -3.309 3.184 13.114 1.00 89.62 70 LEU A C 1
ATOM 570 O O . LEU A 1 70 ? -4.227 3.866 13.550 1.00 89.62 70 LEU A O 1
ATOM 574 N N . LYS A 1 71 ? -2.808 2.156 13.811 1.00 86.19 71 LYS A N 1
ATOM 575 C CA . LYS A 1 71 ? -3.213 1.900 15.207 1.00 86.19 71 LYS A CA 1
ATOM 576 C C . LYS A 1 71 ? -2.772 3.024 16.142 1.00 86.19 71 LYS A C 1
ATOM 578 O O . LYS A 1 71 ? -3.500 3.379 17.057 1.00 86.19 71 LYS A O 1
ATOM 583 N N . THR A 1 72 ? -1.576 3.562 15.910 1.00 68.69 72 THR A N 1
ATOM 584 C CA . THR A 1 72 ? -0.954 4.561 16.790 1.00 68.69 72 THR A CA 1
ATOM 585 C C . THR A 1 72 ? -1.531 5.964 16.567 1.00 68.69 72 THR A C 1
ATOM 587 O O . THR A 1 72 ? -1.686 6.723 17.518 1.00 68.69 72 THR A O 1
ATOM 590 N N . ASN A 1 73 ? -1.889 6.295 15.321 1.00 61.50 73 ASN A N 1
ATOM 591 C CA . ASN A 1 73 ? -2.357 7.629 14.918 1.00 61.50 73 ASN A CA 1
ATOM 592 C C . ASN A 1 73 ? -3.853 7.691 14.552 1.00 61.50 73 ASN A C 1
ATOM 594 O O . ASN A 1 73 ? -4.331 8.752 14.145 1.00 61.50 73 ASN A O 1
ATOM 598 N N . GLY A 1 74 ? -4.575 6.569 14.647 1.00 56.34 74 GLY A N 1
ATOM 599 C CA . GLY A 1 74 ? -5.918 6.389 14.082 1.00 56.34 74 GLY A CA 1
ATOM 600 C C . GLY A 1 74 ? -6.946 7.412 14.555 1.00 56.34 74 GLY A C 1
ATOM 601 O O . GLY A 1 74 ? -7.730 7.896 13.743 1.00 56.34 74 GLY A O 1
ATOM 602 N N . ASP A 1 75 ? -6.876 7.822 15.821 1.00 52.41 75 ASP A N 1
ATOM 603 C CA . ASP A 1 75 ? -7.822 8.796 16.376 1.00 52.41 75 ASP A CA 1
ATOM 604 C C . ASP A 1 75 ? -7.410 10.251 16.100 1.00 52.41 75 ASP A C 1
ATOM 606 O O . ASP A 1 75 ? -8.261 11.124 15.962 1.00 52.41 75 ASP A O 1
ATOM 610 N N . ALA A 1 76 ? -6.111 10.539 15.970 1.00 51.59 76 ALA A N 1
ATOM 611 C CA . ALA A 1 76 ? -5.615 11.910 15.828 1.00 51.59 76 ALA A CA 1
ATOM 612 C C . ALA A 1 76 ? -5.683 12.442 14.384 1.00 51.59 76 ALA A C 1
ATOM 614 O O . ALA A 1 76 ? -5.840 13.644 14.182 1.00 51.59 76 ALA A O 1
ATOM 615 N N . ALA A 1 77 ? -5.564 11.566 13.379 1.00 52.19 77 ALA A N 1
ATOM 616 C CA . ALA A 1 77 ? -5.503 11.961 11.967 1.00 52.19 77 ALA A CA 1
ATOM 617 C C . ALA A 1 77 ? -6.878 12.088 11.280 1.00 52.19 77 ALA A C 1
ATOM 619 O O . ALA A 1 77 ? -6.968 12.709 10.227 1.00 52.19 77 ALA A O 1
ATOM 620 N N . LEU A 1 78 ? -7.941 11.506 11.851 1.00 52.19 78 LEU A N 1
ATOM 621 C CA . LEU A 1 78 ? -9.303 11.532 11.288 1.00 52.19 78 LEU A CA 1
ATOM 622 C C . LEU A 1 78 ? -10.185 12.670 11.840 1.00 52.19 78 LEU A C 1
ATOM 624 O O . LEU A 1 78 ? -11.315 12.831 11.386 1.00 52.19 78 LEU A O 1
ATOM 628 N N . LEU A 1 79 ? -9.687 13.443 12.813 1.00 46.38 79 LEU A N 1
ATOM 629 C CA . LEU A 1 79 ? -10.408 14.537 13.483 1.00 46.38 79 LEU A CA 1
ATOM 630 C C . LEU A 1 79 ? -10.056 15.946 12.956 1.00 46.38 79 LEU A C 1
ATOM 632 O O . LEU A 1 79 ? -10.408 16.929 13.610 1.00 46.38 79 LEU A O 1
ATOM 636 N N . GLN A 1 80 ? -9.366 16.063 11.817 1.00 41.16 80 GLN A N 1
ATOM 637 C CA . GLN A 1 80 ? -9.045 17.353 11.184 1.00 41.16 80 GLN A CA 1
ATOM 638 C C . GLN A 1 80 ? -9.878 17.605 9.931 1.00 41.16 80 GLN A C 1
ATOM 640 O O . GLN A 1 80 ? -10.016 16.664 9.118 1.00 41.16 80 GLN A O 1
#

pLDDT: mean 84.95, std 15.6, range [41.16, 97.44]

Secondary structure (DSSP, 8-state):
-EEEEEE-TTSS---EEEEEE-SS------TTS----------------SSHHHHHHHHHHHHHHHHHHHHHHHHHHS--